Protein AF-A0A7Y1YIG2-F1 (afdb_monomer_lite)

pLDDT: mean 88.77, std 16.45, range [31.75, 98.62]

Structure (mmCIF, N/CA/C/O backbone):
data_AF-A0A7Y1YIG2-F1
#
_entry.id   AF-A0A7Y1YIG2-F1
#
loop_
_atom_site.group_PDB
_atom_site.id
_atom_site.type_symbol
_atom_site.label_atom_id
_atom_site.label_alt_id
_atom_site.label_comp_id
_atom_site.label_asym_id
_atom_site.label_entity_id
_atom_site.label_seq_id
_atom_site.pdbx_PDB_ins_code
_atom_site.Cartn_x
_atom_site.Cartn_y
_atom_site.Cartn_z
_atom_site.occupancy
_atom_site.B_iso_or_equiv
_atom_site.auth_seq_id
_atom_site.auth_comp_id
_atom_site.auth_asym_id
_atom_site.auth_atom_id
_atom_site.pdbx_PDB_model_num
ATOM 1 N N . MET A 1 1 ? 43.865 -13.527 0.353 1.00 34.66 1 MET A N 1
ATOM 2 C CA . MET A 1 1 ? 43.147 -13.669 1.635 1.00 34.66 1 MET A CA 1
ATOM 3 C C . MET A 1 1 ? 41.720 -14.076 1.290 1.00 34.66 1 MET A C 1
ATOM 5 O O . MET A 1 1 ? 40.980 -13.242 0.798 1.00 34.66 1 MET A O 1
ATOM 9 N N . ARG A 1 2 ? 41.392 -15.374 1.357 1.00 31.75 2 ARG A N 1
ATOM 10 C CA . ARG A 1 2 ? 40.032 -15.877 1.094 1.00 31.75 2 ARG A CA 1
ATOM 11 C C . ARG A 1 2 ? 39.273 -15.830 2.415 1.00 31.75 2 ARG A C 1
ATOM 13 O O . ARG A 1 2 ? 39.702 -16.484 3.363 1.00 31.75 2 ARG A O 1
ATOM 20 N N . ILE A 1 3 ? 38.212 -15.034 2.478 1.00 43.69 3 ILE A N 1
ATOM 21 C CA . ILE A 1 3 ? 37.258 -15.092 3.585 1.00 43.69 3 ILE A CA 1
ATOM 22 C C . ILE A 1 3 ? 36.552 -16.449 3.465 1.00 43.69 3 ILE A C 1
ATOM 24 O O . ILE A 1 3 ? 36.128 -16.827 2.376 1.00 43.69 3 ILE A O 1
ATOM 28 N N . ARG A 1 4 ? 36.543 -17.230 4.550 1.00 37.28 4 ARG A N 1
ATOM 29 C CA . ARG A 1 4 ? 35.711 -18.433 4.651 1.00 37.28 4 ARG A CA 1
ATOM 30 C C . ARG A 1 4 ? 34.267 -17.957 4.771 1.00 37.28 4 ARG A C 1
ATOM 32 O O . ARG A 1 4 ? 33.952 -17.277 5.740 1.00 37.28 4 ARG A O 1
ATOM 39 N N . GLU A 1 5 ? 33.441 -18.290 3.792 1.00 44.06 5 GLU A N 1
ATOM 40 C CA . GLU A 1 5 ? 31.990 -18.180 3.916 1.00 44.06 5 GLU A CA 1
ATOM 41 C C . GLU A 1 5 ? 31.518 -19.302 4.845 1.00 44.06 5 GLU A C 1
ATOM 43 O O . GLU A 1 5 ? 31.813 -20.477 4.613 1.00 44.06 5 GLU A O 1
ATOM 48 N N . ASP A 1 6 ? 30.883 -18.912 5.946 1.00 43.03 6 ASP A N 1
ATOM 49 C CA . ASP A 1 6 ? 30.247 -19.810 6.903 1.00 43.03 6 ASP A CA 1
ATOM 50 C C . ASP A 1 6 ? 28.816 -20.097 6.401 1.00 43.03 6 ASP A C 1
ATOM 52 O O . ASP A 1 6 ? 28.044 -19.143 6.253 1.00 43.03 6 ASP A O 1
ATOM 56 N N . PRO A 1 7 ? 28.452 -21.351 6.068 1.00 46.84 7 PRO A N 1
ATOM 57 C CA . PRO A 1 7 ? 27.184 -21.653 5.400 1.00 46.84 7 PRO A CA 1
ATOM 58 C C . PRO A 1 7 ? 25.933 -21.349 6.238 1.00 46.84 7 PRO A C 1
ATOM 60 O O . PRO A 1 7 ? 24.867 -21.163 5.667 1.00 46.84 7 PRO A O 1
ATOM 63 N N . GLU A 1 8 ? 26.035 -21.271 7.569 1.00 43.62 8 GLU A N 1
ATOM 64 C CA . GLU A 1 8 ? 24.864 -21.092 8.449 1.00 43.62 8 GLU A CA 1
ATOM 65 C C . GLU A 1 8 ? 24.426 -19.628 8.640 1.00 43.62 8 GLU A C 1
AT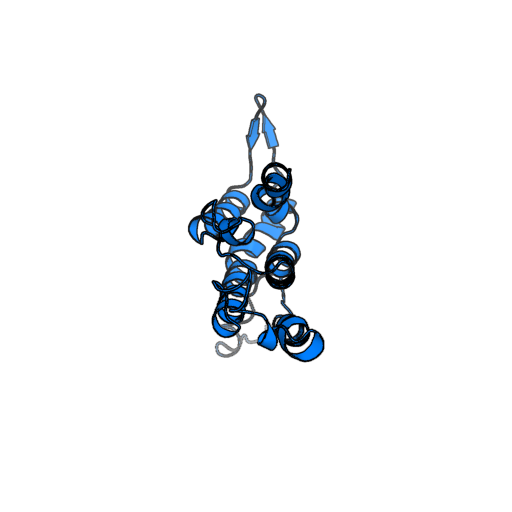OM 67 O O . GLU A 1 8 ? 23.359 -19.373 9.193 1.00 43.62 8 GLU A O 1
ATOM 72 N N . VAL A 1 9 ? 25.206 -18.641 8.180 1.00 49.88 9 VAL A N 1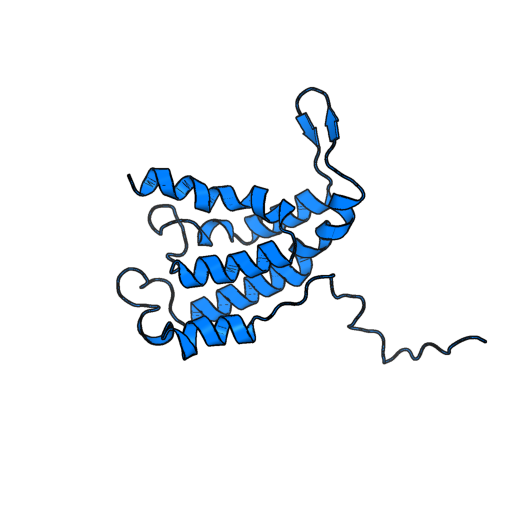
ATOM 73 C CA . VAL A 1 9 ? 24.921 -17.210 8.440 1.00 49.88 9 VAL A CA 1
ATOM 74 C C . VAL A 1 9 ? 24.215 -16.525 7.259 1.00 49.88 9 VAL A C 1
ATOM 76 O O . VAL A 1 9 ? 23.911 -15.336 7.313 1.00 49.88 9 VAL A O 1
ATOM 79 N N . ASN A 1 10 ? 23.923 -17.258 6.182 1.00 39.59 10 ASN A N 1
ATOM 80 C CA . ASN A 1 10 ? 23.596 -16.655 4.891 1.00 39.59 10 ASN A CA 1
ATOM 81 C C . ASN A 1 10 ? 22.269 -17.139 4.283 1.00 39.59 10 ASN A C 1
ATOM 83 O O . ASN A 1 10 ? 22.181 -17.249 3.072 1.00 39.59 10 ASN A O 1
ATOM 87 N N . GLU A 1 11 ? 21.229 -17.399 5.079 1.00 43.69 11 GLU A N 1
ATOM 88 C CA . GLU A 1 11 ? 19.893 -17.785 4.567 1.00 43.69 11 GLU A CA 1
ATOM 89 C C . GLU A 1 11 ? 18.773 -16.785 4.933 1.00 43.69 11 GLU A C 1
ATOM 91 O O . GLU A 1 11 ? 17.646 -17.178 5.207 1.00 43.69 11 GLU A O 1
ATOM 96 N N . GLY A 1 12 ? 19.038 -15.471 4.959 1.00 45.97 12 GLY A N 1
ATOM 97 C CA . GLY A 1 12 ? 17.939 -14.525 5.244 1.00 45.97 12 GLY A CA 1
ATOM 98 C C . GLY A 1 12 ? 18.164 -13.030 5.029 1.00 45.97 12 GLY A C 1
ATOM 99 O O . GLY A 1 12 ? 17.243 -12.253 5.250 1.00 45.97 12 GLY A O 1
ATOM 100 N N . TRP A 1 13 ? 19.357 -12.595 4.612 1.00 43.38 13 TRP A N 1
ATOM 101 C CA . TRP A 1 13 ? 19.677 -11.159 4.510 1.00 43.38 13 TRP A CA 1
ATOM 102 C C . TRP A 1 13 ? 19.832 -10.661 3.068 1.00 43.38 13 TRP A C 1
ATOM 104 O O . TRP A 1 13 ? 19.760 -9.457 2.842 1.00 43.38 13 TRP A O 1
ATOM 114 N N . TRP A 1 14 ? 20.033 -11.565 2.103 1.00 47.59 14 TRP A N 1
ATOM 115 C CA . TRP A 1 14 ? 20.120 -11.251 0.669 1.00 47.59 14 TRP A CA 1
ATOM 116 C C . TRP A 1 14 ? 18.777 -11.389 -0.064 1.00 47.59 14 TRP A C 1
ATOM 118 O O . TRP A 1 14 ? 18.644 -10.864 -1.162 1.00 47.59 14 TRP A O 1
ATOM 128 N N . ASP A 1 15 ? 17.783 -12.022 0.566 1.00 54.94 15 ASP A N 1
ATOM 129 C CA . ASP A 1 15 ? 16.391 -12.089 0.090 1.00 54.94 15 ASP A CA 1
ATOM 130 C C . ASP A 1 15 ? 15.5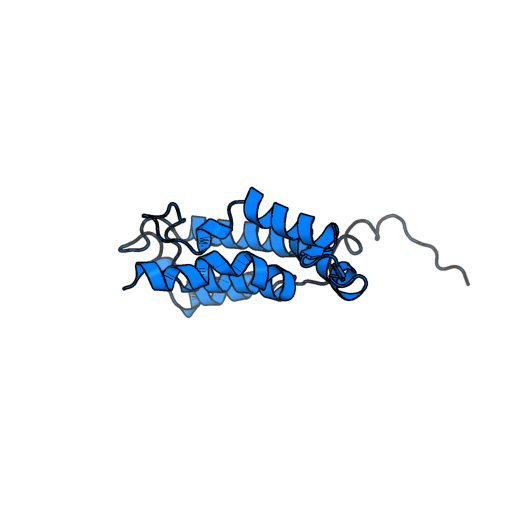64 -10.842 0.455 1.00 54.94 15 ASP A C 1
ATOM 132 O O . ASP A 1 15 ? 14.377 -10.751 0.137 1.00 54.94 15 ASP A O 1
ATOM 136 N N . MET A 1 16 ? 16.166 -9.863 1.136 1.00 67.50 16 MET A N 1
ATOM 137 C CA . MET A 1 16 ? 15.483 -8.614 1.456 1.00 67.50 16 MET A CA 1
ATOM 138 C C . MET A 1 16 ? 15.709 -7.589 0.349 1.00 67.50 16 MET A C 1
ATOM 140 O O . MET A 1 16 ? 16.847 -7.278 -0.007 1.00 67.50 16 MET A O 1
ATOM 144 N N . THR A 1 17 ? 14.614 -7.038 -0.172 1.00 88.56 17 THR A N 1
ATOM 145 C CA . THR A 1 17 ? 14.650 -5.898 -1.092 1.00 88.56 17 THR A CA 1
ATOM 146 C C . THR A 1 17 ? 15.220 -4.650 -0.401 1.00 88.56 17 THR A C 1
ATOM 148 O O . THR A 1 17 ? 15.557 -4.651 0.786 1.00 88.56 17 THR A O 1
ATOM 151 N N . HIS A 1 18 ? 15.339 -3.544 -1.142 1.00 94.81 18 HIS A N 1
ATOM 152 C CA . HIS A 1 18 ? 15.832 -2.277 -0.586 1.00 94.81 18 HIS A CA 1
ATOM 153 C C . HIS A 1 18 ? 14.939 -1.719 0.537 1.00 94.81 18 HIS A C 1
ATOM 155 O O . HIS A 1 18 ? 15.412 -0.951 1.380 1.00 94.81 18 HIS A O 1
ATOM 161 N N . TYR A 1 19 ? 13.660 -2.104 0.554 1.00 97.00 19 TYR A N 1
ATOM 162 C CA . TYR A 1 19 ? 12.651 -1.468 1.379 1.00 97.00 19 TYR A CA 1
ATOM 163 C C . TYR A 1 19 ? 12.585 -2.066 2.787 1.00 97.00 19 TYR A C 1
ATOM 165 O O . TYR A 1 19 ? 12.359 -3.260 2.975 1.00 97.00 19 TYR A O 1
ATOM 173 N N . LYS A 1 20 ? 12.750 -1.201 3.793 1.00 96.12 20 LYS A N 1
ATOM 174 C CA . LYS A 1 20 ? 12.574 -1.521 5.214 1.00 96.12 20 LYS A CA 1
ATOM 175 C C . LYS A 1 20 ? 11.415 -0.707 5.762 1.00 96.12 20 LYS A C 1
ATOM 177 O O . LYS A 1 20 ? 11.436 0.521 5.703 1.00 96.12 20 LYS A O 1
ATOM 182 N N . THR A 1 21 ? 10.426 -1.400 6.294 1.00 96.00 21 THR A N 1
ATOM 183 C CA . THR A 1 21 ? 9.179 -0.817 6.787 1.00 96.00 21 THR A CA 1
ATOM 184 C C . THR A 1 21 ? 9.316 -0.386 8.247 1.00 96.00 21 THR A C 1
ATOM 186 O O . THR A 1 21 ? 10.246 -0.781 8.956 1.00 96.00 21 THR A O 1
ATOM 189 N N . ASN A 1 22 ? 8.358 0.414 8.719 1.00 97.50 22 ASN A N 1
ATOM 190 C CA . ASN A 1 22 ? 8.185 0.710 10.140 1.00 97.50 22 ASN A CA 1
ATOM 191 C C . ASN A 1 22 ? 6.739 0.437 10.579 1.00 97.50 22 ASN A C 1
ATOM 193 O O . ASN A 1 22 ? 6.061 1.296 11.144 1.00 97.50 22 ASN A O 1
ATOM 197 N N . LEU A 1 23 ? 6.249 -0.778 10.302 1.00 97.62 23 LEU A N 1
ATOM 198 C CA . LEU A 1 23 ? 4.862 -1.158 10.581 1.00 97.62 23 LEU A CA 1
ATOM 199 C C . LEU A 1 23 ? 4.485 -0.976 12.059 1.00 97.62 23 LEU A C 1
ATOM 201 O O . LEU A 1 23 ? 3.367 -0.573 12.368 1.00 97.62 23 LEU A O 1
ATOM 205 N N . ARG A 1 24 ? 5.420 -1.207 12.987 1.00 98.19 24 ARG A N 1
ATOM 206 C CA . ARG A 1 24 ? 5.163 -1.008 14.420 1.00 98.19 24 ARG A CA 1
ATOM 207 C C . ARG A 1 24 ? 4.798 0.441 14.753 1.00 98.19 24 ARG A C 1
ATOM 209 O O . ARG A 1 24 ? 3.930 0.646 15.603 1.00 98.19 24 ARG A O 1
ATOM 216 N N . ASP A 1 25 ? 5.455 1.414 14.125 1.00 98.62 25 ASP A N 1
ATOM 217 C CA . ASP A 1 25 ? 5.185 2.840 14.339 1.00 98.62 25 ASP A CA 1
ATOM 218 C C . ASP A 1 25 ? 3.880 3.281 13.668 1.00 98.62 25 ASP A C 1
ATOM 220 O O . ASP A 1 25 ? 3.110 4.047 14.248 1.00 98.62 25 ASP A O 1
ATOM 224 N N . ILE A 1 26 ? 3.564 2.715 12.499 1.00 98.56 26 ILE A N 1
ATOM 225 C CA . ILE A 1 26 ? 2.248 2.877 11.868 1.00 98.56 26 ILE A CA 1
ATOM 226 C C . ILE A 1 26 ? 1.148 2.380 12.817 1.00 98.56 26 ILE A C 1
ATOM 228 O O . ILE A 1 26 ? 0.196 3.104 13.107 1.00 98.56 26 ILE A O 1
ATOM 232 N N . GLU A 1 27 ? 1.288 1.166 13.357 1.00 98.25 27 GLU A N 1
ATOM 233 C CA . GLU A 1 27 ? 0.325 0.604 14.306 1.00 98.25 27 GLU A CA 1
ATOM 234 C C . GLU A 1 27 ? 0.238 1.418 15.608 1.00 98.25 27 GLU A C 1
ATOM 236 O O . GLU A 1 27 ? -0.854 1.572 16.155 1.00 98.25 27 GLU A O 1
ATOM 241 N N . PHE A 1 28 ? 1.362 1.952 16.099 1.00 98.56 28 PHE A N 1
ATOM 242 C CA . PHE A 1 28 ? 1.379 2.845 17.260 1.00 98.56 28 PHE A CA 1
ATOM 243 C C . PHE A 1 28 ? 0.538 4.093 16.989 1.00 98.56 28 PHE A C 1
ATOM 245 O O . PHE A 1 28 ? -0.387 4.402 17.739 1.00 98.56 28 PHE A O 1
ATOM 252 N N . ASN A 1 29 ? 0.814 4.787 15.884 1.00 98.56 29 ASN A N 1
ATOM 253 C CA . ASN A 1 29 ? 0.101 6.010 15.548 1.00 98.56 29 ASN A CA 1
ATOM 254 C C . ASN A 1 29 ? -1.389 5.744 15.341 1.00 98.56 29 ASN A C 1
ATOM 256 O O . ASN A 1 29 ? -2.214 6.476 15.878 1.00 98.56 29 ASN A O 1
ATOM 260 N N . LEU A 1 30 ? -1.752 4.694 14.605 1.00 97.94 30 LEU A N 1
ATOM 261 C CA . LEU A 1 30 ? -3.156 4.401 14.331 1.00 97.94 30 LEU A CA 1
ATOM 262 C C . LEU A 1 30 ? -3.928 4.020 15.594 1.00 97.94 30 LEU A C 1
ATOM 264 O O . LEU A 1 30 ? -5.007 4.558 15.814 1.00 97.94 30 LEU A O 1
ATOM 268 N N . PHE A 1 31 ? -3.404 3.108 16.413 1.00 97.88 31 PHE A N 1
ATOM 269 C CA . PHE A 1 31 ? -4.200 2.474 17.468 1.00 97.88 31 PHE A CA 1
ATOM 270 C C . PHE A 1 31 ? -3.922 2.990 18.878 1.00 97.88 31 PHE A C 1
ATOM 272 O O . PHE A 1 31 ? -4.801 2.861 19.723 1.00 97.88 31 PHE A O 1
ATOM 279 N N . GLU A 1 32 ? -2.731 3.528 19.144 1.00 97.06 32 GLU A N 1
ATOM 280 C CA . GLU A 1 32 ? -2.325 3.975 20.485 1.00 97.06 32 GLU A CA 1
ATOM 281 C C . GLU A 1 32 ? -2.297 5.502 20.606 1.00 97.06 32 GLU A C 1
ATOM 283 O O . GLU A 1 32 ? -2.637 6.026 21.660 1.00 97.06 32 GLU A O 1
ATOM 288 N N . ALA A 1 33 ? -1.887 6.224 19.556 1.00 97.69 33 ALA A N 1
ATOM 289 C CA . ALA A 1 33 ? -1.797 7.687 19.599 1.00 97.69 33 ALA A CA 1
ATOM 290 C C . ALA A 1 33 ? -3.069 8.397 19.109 1.00 97.69 33 ALA A C 1
ATOM 292 O O . ALA A 1 33 ? -3.378 9.483 19.590 1.00 97.69 33 ALA A O 1
ATOM 293 N N . ASN A 1 34 ? -3.773 7.810 18.134 1.00 97.00 34 ASN A N 1
ATOM 294 C CA . ASN A 1 34 ? -4.963 8.398 17.507 1.00 97.00 34 ASN A CA 1
ATOM 295 C C . ASN A 1 34 ? -6.241 7.581 17.757 1.00 97.00 34 ASN A C 1
ATOM 297 O O . ASN A 1 34 ? -7.198 7.714 16.994 1.00 97.00 34 ASN A O 1
ATOM 301 N N . ASP A 1 35 ? -6.237 6.707 18.767 1.00 95.81 35 ASP A N 1
ATOM 302 C CA . ASP A 1 35 ? -7.410 5.970 19.258 1.00 95.81 35 ASP A CA 1
ATOM 303 C C . ASP A 1 35 ? -8.187 5.184 18.182 1.00 95.81 35 ASP A C 1
ATOM 305 O O . ASP A 1 35 ? -9.384 4.933 18.311 1.00 95.81 35 ASP A O 1
ATOM 309 N N . GLY A 1 36 ? -7.516 4.735 17.111 1.00 93.44 36 GLY A N 1
ATOM 310 C CA . GLY A 1 36 ? -8.109 3.945 16.020 1.00 93.44 36 GLY A CA 1
ATOM 311 C C . GLY A 1 36 ? -8.894 2.732 16.502 1.00 93.44 36 GLY A C 1
ATOM 312 O O . GLY A 1 36 ? -9.908 2.363 15.915 1.00 93.44 36 GLY A O 1
ATOM 313 N N . ALA A 1 37 ? -8.456 2.142 17.616 1.00 92.44 37 ALA A N 1
ATOM 314 C CA . ALA A 1 37 ? -9.116 1.002 18.233 1.00 92.44 37 ALA A CA 1
ATOM 315 C C . ALA A 1 37 ? -10.537 1.309 18.745 1.00 92.44 37 ALA A C 1
ATOM 317 O O . ALA A 1 37 ? -11.321 0.376 18.902 1.00 92.44 37 ALA A O 1
ATOM 318 N N . GLU A 1 38 ? -10.873 2.577 18.999 1.00 93.81 38 GLU A N 1
ATOM 319 C CA . GLU A 1 38 ? -12.176 2.978 19.536 1.00 93.81 38 GLU A CA 1
ATOM 320 C C . GLU A 1 38 ? -13.250 3.155 18.457 1.00 93.81 38 GLU A C 1
ATOM 322 O O . GL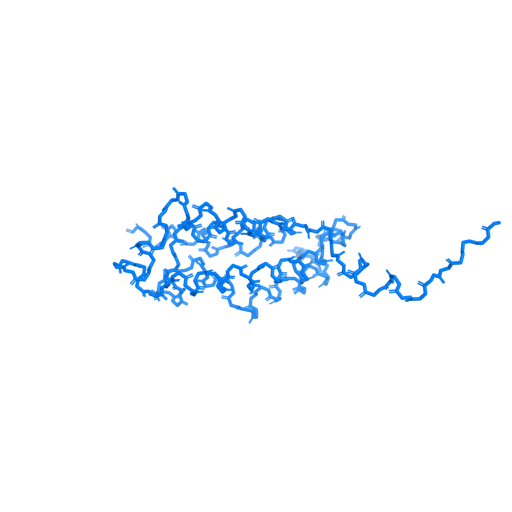U A 1 38 ? -14.432 2.982 18.749 1.00 93.81 38 GLU A O 1
ATOM 327 N N . TYR A 1 39 ? -12.864 3.491 17.219 1.00 91.38 39 TYR A N 1
ATOM 328 C CA . TYR A 1 39 ? -13.821 3.815 16.152 1.00 91.38 39 TYR A CA 1
ATOM 329 C C . TYR A 1 39 ? -13.766 2.888 14.931 1.00 91.38 39 TYR A C 1
ATOM 331 O O . TYR A 1 39 ? -14.731 2.850 14.163 1.00 91.38 39 TYR A O 1
ATOM 339 N N . TYR A 1 40 ? -12.698 2.110 14.747 1.00 95.44 40 TYR A N 1
ATOM 340 C CA . TYR A 1 40 ? -12.659 1.064 13.718 1.00 95.44 40 TYR A CA 1
ATOM 341 C C . TYR A 1 40 ? -13.688 -0.027 14.061 1.00 95.44 40 TYR A C 1
ATOM 343 O O . TYR A 1 40 ? -13.774 -0.462 15.209 1.00 95.44 40 TYR A O 1
ATOM 351 N N . GLY A 1 41 ? -14.480 -0.471 13.082 1.00 94.50 41 GLY A N 1
ATOM 352 C CA . GLY A 1 41 ? -15.588 -1.410 13.292 1.00 94.50 41 GLY A CA 1
ATOM 353 C C . GLY A 1 41 ? -16.886 -0.745 13.767 1.00 94.50 41 GLY A C 1
ATOM 354 O O . GLY A 1 41 ? -17.813 -1.435 14.190 1.00 94.50 41 GLY A O 1
ATOM 355 N N . SER A 1 42 ? -16.981 0.587 13.702 1.00 93.19 42 SER A N 1
ATOM 356 C CA . SER A 1 42 ? -18.173 1.344 14.095 1.00 93.19 42 SER A CA 1
ATOM 357 C C . SER A 1 42 ? -18.542 2.418 13.068 1.00 93.19 42 SER A C 1
ATOM 359 O O . SER A 1 42 ? -17.705 2.853 12.277 1.00 93.19 42 SER A O 1
ATOM 361 N N . GLY A 1 43 ? -19.803 2.865 13.090 1.00 90.69 43 GLY A N 1
ATOM 362 C CA . GLY A 1 43 ? -20.279 3.948 12.226 1.00 90.69 43 GLY A CA 1
ATOM 363 C C . GLY A 1 43 ? -20.059 3.651 10.741 1.00 90.69 43 GLY A C 1
ATOM 364 O O . GLY A 1 43 ? -20.406 2.575 10.265 1.00 90.69 43 GLY A O 1
ATOM 365 N N . GLU A 1 44 ? -19.459 4.603 10.027 1.00 86.56 44 GLU A N 1
ATOM 366 C CA . GLU A 1 44 ? -19.120 4.483 8.599 1.00 86.56 44 GLU A CA 1
ATOM 367 C C . GLU A 1 44 ? -17.979 3.485 8.319 1.00 86.56 44 GLU A C 1
ATOM 369 O O . GLU A 1 44 ? -17.732 3.143 7.166 1.00 86.56 44 GLU A O 1
ATOM 374 N N . PHE A 1 45 ? -17.290 2.995 9.356 1.00 91.12 45 PHE A N 1
ATOM 375 C CA . PHE A 1 45 ? -16.163 2.061 9.257 1.00 91.12 45 PHE A CA 1
ATOM 376 C C . PHE A 1 45 ? -16.493 0.683 9.843 1.00 91.12 45 PHE A C 1
ATOM 378 O O . PHE A 1 45 ? -15.603 -0.022 10.325 1.00 91.12 45 PHE A O 1
ATOM 385 N N . SER A 1 46 ? -17.772 0.294 9.827 1.00 93.69 46 SER A N 1
ATOM 386 C CA . SER A 1 46 ? -18.255 -0.981 10.376 1.00 93.69 46 SER A CA 1
ATOM 387 C C . SER A 1 46 ? -17.598 -2.216 9.757 1.00 93.69 46 SER A C 1
ATOM 389 O O . SER A 1 46 ? -17.510 -3.245 10.418 1.00 93.69 46 SER A O 1
ATOM 391 N N . GLU A 1 47 ? -17.120 -2.109 8.517 1.00 93.25 47 GLU A N 1
ATOM 392 C CA . GLU A 1 47 ? -16.511 -3.217 7.770 1.00 93.25 47 GLU A CA 1
ATOM 393 C C . GLU A 1 47 ? -15.071 -3.537 8.203 1.00 93.25 47 GLU A C 1
ATOM 395 O O . GLU A 1 47 ? -14.573 -4.629 7.933 1.00 93.25 47 GLU A O 1
ATOM 400 N N . VAL A 1 48 ? -14.381 -2.602 8.869 1.00 95.88 48 VAL A N 1
ATOM 401 C CA . VAL A 1 48 ? -12.958 -2.749 9.209 1.00 95.88 48 VAL A CA 1
ATOM 402 C C . VAL A 1 48 ? -12.741 -2.521 10.695 1.00 95.88 48 VAL A C 1
ATOM 404 O O . VAL A 1 48 ? -12.565 -1.392 11.149 1.00 95.88 48 VAL A O 1
ATOM 407 N N . ASP A 1 49 ? -12.710 -3.618 11.448 1.00 96.75 49 ASP A N 1
ATOM 408 C CA . ASP A 1 49 ? -12.331 -3.621 12.860 1.00 96.75 49 ASP A CA 1
ATOM 409 C C . ASP A 1 49 ? -10.795 -3.516 13.056 1.00 96.75 49 ASP A C 1
ATOM 411 O O . ASP A 1 49 ? -10.018 -3.635 12.097 1.00 96.75 49 ASP A O 1
ATOM 415 N N . PRO A 1 50 ? -10.301 -3.296 14.292 1.00 97.25 50 PRO A N 1
ATOM 416 C CA . PRO A 1 50 ? -8.865 -3.155 14.543 1.00 97.25 50 PRO A CA 1
ATOM 417 C C . PRO A 1 50 ? -8.028 -4.386 14.163 1.00 97.25 50 PRO A C 1
ATOM 419 O O . PRO A 1 50 ? -6.866 -4.246 13.779 1.00 97.25 50 PRO A O 1
ATOM 422 N N . ALA A 1 51 ? -8.585 -5.596 14.271 1.00 97.56 51 ALA A N 1
ATOM 423 C CA . ALA A 1 51 ? -7.870 -6.823 13.924 1.00 97.56 51 ALA A CA 1
ATOM 424 C C . ALA A 1 51 ? -7.697 -6.942 12.402 1.00 97.56 51 ALA A C 1
ATOM 426 O O . ALA A 1 51 ? -6.600 -7.227 11.916 1.00 97.56 51 ALA A O 1
ATOM 427 N N . THR A 1 52 ? -8.759 -6.638 11.661 1.00 97.31 52 THR A N 1
ATOM 428 C CA . THR A 1 52 ? -8.799 -6.587 10.199 1.00 97.31 52 THR A CA 1
ATOM 429 C C . THR A 1 52 ? -7.856 -5.513 9.672 1.00 97.31 52 THR A C 1
ATOM 431 O O . THR A 1 52 ? -7.069 -5.780 8.768 1.00 97.31 52 THR A O 1
ATOM 434 N N . ALA A 1 53 ? -7.840 -4.328 10.287 1.00 97.75 53 ALA A N 1
ATOM 435 C CA . ALA A 1 53 ? -6.913 -3.259 9.925 1.00 97.75 53 ALA A CA 1
ATOM 436 C C . ALA A 1 53 ? -5.438 -3.671 10.077 1.00 97.75 53 ALA A C 1
ATOM 438 O O . ALA A 1 53 ? -4.635 -3.440 9.175 1.00 97.75 53 ALA A O 1
ATOM 439 N N . ARG A 1 54 ? -5.073 -4.335 11.182 1.00 98.19 54 ARG A N 1
ATOM 440 C CA . ARG A 1 54 ? -3.709 -4.864 11.378 1.00 98.19 54 ARG A CA 1
ATOM 441 C C . ARG A 1 54 ? -3.361 -5.947 10.364 1.00 98.19 54 ARG A C 1
ATOM 443 O O . ARG A 1 54 ? -2.235 -5.989 9.880 1.00 98.19 54 ARG A O 1
ATOM 450 N N . HIS A 1 55 ? -4.318 -6.810 10.034 1.00 97.88 55 HIS A N 1
ATOM 451 C CA . HIS A 1 55 ? -4.130 -7.829 9.008 1.00 97.88 55 HIS A CA 1
ATOM 452 C C . HIS A 1 55 ? -3.877 -7.202 7.631 1.00 97.88 55 HIS A C 1
ATOM 454 O O . HIS A 1 55 ? -2.921 -7.576 6.961 1.00 97.88 55 HIS A O 1
ATOM 460 N N . ILE A 1 56 ? -4.675 -6.200 7.246 1.00 97.75 56 ILE A N 1
ATOM 461 C CA . ILE A 1 56 ? -4.474 -5.420 6.017 1.00 97.75 56 ILE A CA 1
ATOM 462 C C . ILE A 1 56 ? -3.057 -4.843 5.978 1.00 97.75 56 ILE A C 1
ATOM 464 O O . ILE A 1 56 ? -2.355 -5.034 4.991 1.00 97.75 56 ILE A O 1
ATOM 468 N N . LEU A 1 57 ? -2.613 -4.176 7.048 1.00 98.38 57 LEU A N 1
ATOM 469 C CA . LEU A 1 57 ? -1.285 -3.560 7.077 1.00 98.38 57 LEU A CA 1
ATOM 470 C C . LEU A 1 57 ? -0.153 -4.584 6.929 1.00 98.38 57 LEU A C 1
ATOM 472 O O . LEU A 1 57 ? 0.805 -4.309 6.217 1.00 98.38 57 LEU A O 1
ATOM 476 N N . ARG A 1 58 ? -0.264 -5.761 7.557 1.00 98.31 58 ARG A N 1
ATOM 477 C CA . ARG A 1 58 ? 0.738 -6.837 7.437 1.00 98.31 58 ARG A CA 1
ATOM 478 C C . ARG A 1 58 ? 0.810 -7.418 6.033 1.00 98.31 58 ARG A C 1
ATOM 480 O O . ARG A 1 58 ? 1.897 -7.657 5.523 1.00 98.31 58 ARG A O 1
ATOM 487 N N . GLU A 1 59 ? -0.334 -7.636 5.398 1.00 98.19 59 GLU A N 1
ATOM 488 C CA . GLU A 1 59 ? -0.354 -8.185 4.043 1.00 98.19 59 GLU A CA 1
ATOM 489 C C . GLU A 1 59 ? 0.119 -7.166 3.002 1.00 98.19 59 GLU A C 1
ATOM 491 O O . GLU A 1 59 ? 0.855 -7.525 2.082 1.00 98.19 59 GLU A O 1
ATOM 496 N N . VAL A 1 60 ? -0.221 -5.884 3.176 1.00 98.12 60 VAL A N 1
ATOM 497 C CA . VAL A 1 60 ? 0.328 -4.809 2.338 1.00 98.12 60 VAL A CA 1
ATOM 498 C C . VAL A 1 60 ? 1.825 -4.632 2.594 1.00 98.12 60 VAL A C 1
ATOM 500 O O . VAL A 1 60 ? 2.573 -4.453 1.642 1.00 98.12 60 VAL A O 1
ATOM 503 N N . GLU A 1 61 ? 2.296 -4.744 3.839 1.00 98.19 61 GLU A N 1
ATOM 504 C CA . GLU A 1 61 ? 3.729 -4.746 4.155 1.00 98.19 61 GLU A CA 1
ATOM 505 C C . GLU A 1 61 ? 4.454 -5.884 3.429 1.00 98.19 61 GLU A C 1
ATOM 507 O O . GLU A 1 61 ? 5.466 -5.643 2.770 1.00 98.19 61 GLU A O 1
ATOM 512 N N . ARG A 1 62 ? 3.917 -7.108 3.502 1.00 97.44 62 ARG A N 1
ATOM 513 C CA . ARG A 1 62 ? 4.457 -8.276 2.801 1.00 97.44 62 ARG A CA 1
ATOM 514 C C . ARG A 1 62 ? 4.539 -8.008 1.296 1.00 97.44 62 ARG A C 1
ATOM 516 O O . ARG A 1 62 ? 5.612 -8.165 0.718 1.00 97.44 62 ARG A O 1
ATOM 523 N N . LEU A 1 63 ? 3.442 -7.540 0.691 1.00 97.88 63 LEU A N 1
ATOM 524 C CA . LEU A 1 63 ? 3.405 -7.151 -0.721 1.00 97.88 63 LEU A CA 1
ATOM 525 C C . LEU A 1 63 ? 4.489 -6.116 -1.052 1.00 97.88 63 LEU A C 1
ATOM 527 O O . LEU A 1 63 ? 5.207 -6.240 -2.044 1.00 97.88 63 LEU A O 1
ATOM 531 N N . SER A 1 64 ? 4.596 -5.079 -0.225 1.00 98.06 64 SER A N 1
ATOM 532 C CA . SER A 1 64 ? 5.539 -3.983 -0.403 1.00 98.06 64 SER A CA 1
ATOM 533 C C . SER A 1 64 ? 6.986 -4.458 -0.364 1.00 98.06 64 SER A C 1
ATOM 535 O O . SER A 1 64 ? 7.773 -4.098 -1.238 1.00 98.06 64 SER A O 1
ATOM 537 N N . VAL A 1 65 ? 7.342 -5.266 0.635 1.00 97.00 65 VAL A N 1
ATOM 538 C CA . VAL A 1 65 ? 8.717 -5.734 0.848 1.00 97.00 65 VAL A CA 1
ATOM 539 C C . VAL A 1 65 ? 9.131 -6.767 -0.193 1.00 97.00 65 VAL A C 1
ATOM 541 O O . VAL A 1 65 ? 10.298 -6.775 -0.571 1.00 97.00 65 VAL A O 1
ATOM 544 N N . HIS A 1 66 ? 8.223 -7.614 -0.676 1.00 95.06 66 HIS A N 1
ATOM 545 C CA . HIS A 1 66 ? 8.589 -8.712 -1.569 1.00 95.06 66 HIS A CA 1
ATOM 546 C C . HIS A 1 66 ? 8.322 -8.387 -3.040 1.00 95.06 66 HIS A C 1
ATOM 548 O O . HIS A 1 66 ? 9.265 -8.270 -3.818 1.00 95.06 66 HIS A O 1
ATOM 554 N N . GLU A 1 67 ? 7.066 -8.226 -3.448 1.00 96.81 67 GLU A N 1
ATOM 555 C CA . GLU A 1 67 ? 6.708 -8.116 -4.864 1.00 96.81 67 GLU A CA 1
ATOM 556 C C . GLU A 1 67 ? 6.782 -6.677 -5.392 1.00 96.81 67 GLU A C 1
ATOM 558 O O . GLU A 1 67 ? 7.173 -6.459 -6.540 1.00 96.81 67 GLU A O 1
ATOM 563 N N . PHE A 1 68 ? 6.432 -5.675 -4.582 1.00 97.00 68 PHE A N 1
ATOM 564 C CA . PHE A 1 68 ? 6.370 -4.282 -5.039 1.00 97.00 68 PHE A CA 1
ATOM 565 C C . PHE A 1 68 ? 7.757 -3.627 -5.113 1.00 97.00 68 PHE A C 1
ATOM 567 O O . PHE A 1 68 ? 8.078 -2.945 -6.087 1.00 97.00 68 PHE A O 1
ATOM 574 N N . ALA A 1 69 ? 8.611 -3.868 -4.114 1.00 97.94 69 ALA A N 1
ATOM 575 C CA . ALA A 1 69 ? 9.985 -3.369 -4.099 1.00 97.94 69 ALA A CA 1
ATOM 576 C C . ALA A 1 69 ? 10.906 -4.086 -5.105 1.00 97.94 69 ALA A C 1
ATOM 578 O O . ALA A 1 69 ? 11.947 -3.534 -5.466 1.00 97.94 69 ALA A O 1
ATOM 579 N N . ALA A 1 70 ? 10.535 -5.279 -5.589 1.00 96.56 70 ALA A N 1
ATOM 580 C CA . ALA A 1 70 ? 11.355 -6.064 -6.516 1.00 96.56 70 ALA A CA 1
ATOM 581 C C . ALA A 1 70 ? 11.650 -5.338 -7.838 1.00 96.56 70 ALA A C 1
ATOM 583 O O . ALA A 1 70 ? 12.738 -5.491 -8.390 1.00 96.56 70 ALA A O 1
ATOM 584 N N . SER A 1 71 ? 10.718 -4.522 -8.342 1.00 97.62 71 SER A N 1
ATOM 585 C CA . SER A 1 71 ? 10.921 -3.780 -9.591 1.00 97.62 71 SER A CA 1
ATOM 586 C C . SER A 1 71 ? 11.610 -2.426 -9.407 1.00 97.62 71 SER A C 1
ATOM 588 O O . SER A 1 71 ? 11.789 -1.714 -10.393 1.00 97.62 71 SER A O 1
ATOM 590 N N . PHE A 1 72 ? 11.966 -2.030 -8.178 1.00 97.81 72 PHE A N 1
ATOM 591 C CA . PHE A 1 72 ? 12.454 -0.677 -7.892 1.00 97.81 72 PHE A CA 1
ATOM 592 C C . PHE A 1 72 ? 13.754 -0.351 -8.633 1.00 97.81 72 PHE A C 1
ATOM 594 O O . PHE A 1 72 ? 13.819 0.644 -9.351 1.00 97.81 72 PHE A O 1
ATOM 601 N N . GLU A 1 73 ? 14.777 -1.198 -8.493 1.00 97.25 73 GLU A N 1
ATOM 602 C CA . GLU A 1 73 ? 16.051 -0.990 -9.186 1.00 97.25 73 GLU A CA 1
ATOM 603 C C . GLU A 1 73 ? 15.912 -1.244 -10.690 1.00 97.25 73 GLU A C 1
ATOM 605 O O . GLU A 1 73 ? 16.366 -0.435 -11.496 1.00 97.25 73 GLU A O 1
ATOM 610 N N . ASP A 1 74 ? 15.256 -2.339 -11.08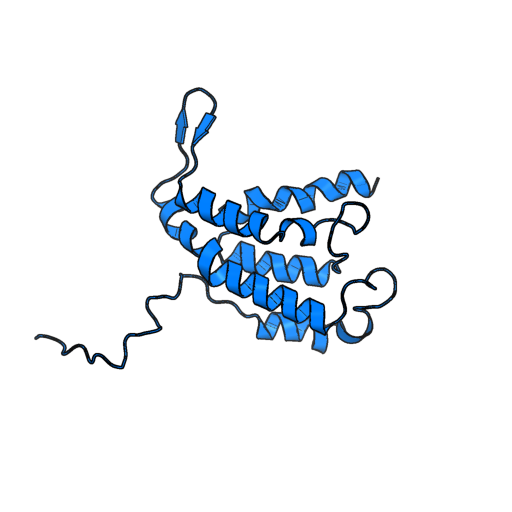1 1.00 97.00 74 ASP A N 1
ATOM 611 C CA . ASP A 1 74 ? 15.152 -2.714 -12.491 1.00 97.00 74 ASP A CA 1
ATOM 612 C C . ASP A 1 74 ? 14.432 -1.647 -13.327 1.00 97.00 74 ASP A C 1
ATOM 614 O O . ASP A 1 74 ? 14.930 -1.275 -14.385 1.00 97.00 74 ASP A O 1
ATOM 618 N N . ALA A 1 75 ? 13.324 -1.083 -12.836 1.00 96.31 75 ALA A N 1
ATOM 619 C CA . ALA A 1 75 ? 12.586 -0.049 -13.560 1.00 96.31 75 ALA A CA 1
ATOM 620 C C . ALA A 1 75 ? 13.337 1.295 -13.661 1.00 96.31 75 ALA A C 1
ATOM 622 O O . ALA A 1 75 ? 13.032 2.090 -14.550 1.00 96.31 75 ALA A O 1
ATOM 623 N N . ASP A 1 76 ? 14.311 1.559 -12.780 1.00 97.44 76 ASP A N 1
ATOM 624 C CA . ASP A 1 76 ? 15.224 2.707 -12.895 1.00 97.44 76 ASP A CA 1
ATOM 625 C C . ASP A 1 76 ? 16.320 2.450 -13.942 1.00 97.44 76 ASP A C 1
ATOM 627 O O . ASP A 1 76 ? 16.600 3.302 -14.787 1.00 97.44 76 ASP A O 1
ATOM 631 N N . ARG A 1 77 ? 16.927 1.254 -13.924 1.00 97.62 77 ARG A N 1
ATOM 632 C CA . ARG A 1 77 ? 18.012 0.880 -14.852 1.00 97.62 77 ARG A CA 1
ATOM 633 C C . ARG A 1 77 ? 17.520 0.597 -16.268 1.00 97.62 77 ARG A C 1
ATOM 635 O O . ARG A 1 77 ? 18.249 0.853 -17.225 1.00 97.62 77 ARG A O 1
ATOM 642 N N . ASN A 1 78 ? 16.300 0.090 -16.384 1.00 96.44 78 ASN A N 1
ATOM 643 C CA . ASN A 1 78 ? 15.612 -0.238 -17.623 1.00 96.44 78 ASN A CA 1
ATOM 644 C C . ASN A 1 78 ? 14.329 0.604 -17.693 1.00 96.44 78 ASN A C 1
ATOM 646 O O . ASN A 1 78 ? 13.252 0.100 -17.394 1.00 96.44 78 ASN A O 1
ATOM 650 N N . PRO A 1 79 ? 14.409 1.903 -18.025 1.00 96.06 79 PRO A N 1
ATOM 651 C CA . PRO A 1 79 ? 13.243 2.779 -17.993 1.00 96.06 79 PRO A CA 1
ATOM 652 C C . PRO A 1 79 ? 12.228 2.435 -19.097 1.00 96.06 79 PRO A C 1
ATOM 654 O O . PRO A 1 79 ? 12.598 1.847 -20.118 1.00 96.06 79 PRO A O 1
ATOM 657 N N . PRO A 1 80 ? 10.953 2.848 -18.948 1.00 95.94 80 PRO A N 1
ATOM 658 C CA . PRO A 1 80 ? 9.960 2.726 -20.008 1.00 95.94 80 PRO A CA 1
ATOM 659 C C . PRO A 1 80 ? 10.419 3.353 -21.328 1.00 95.94 80 PRO A C 1
ATOM 661 O O . PRO A 1 80 ? 11.008 4.438 -21.341 1.00 95.94 80 PRO A O 1
ATOM 664 N N . VAL A 1 81 ? 10.087 2.702 -22.442 1.00 97.31 81 VAL A N 1
ATOM 665 C CA . VAL A 1 81 ? 10.438 3.167 -23.792 1.00 97.31 81 VAL A CA 1
ATOM 666 C C . VAL A 1 81 ? 9.169 3.566 -24.538 1.00 97.31 81 VAL A C 1
ATOM 668 O O . VAL A 1 81 ? 8.166 2.858 -24.487 1.00 97.31 81 VAL A O 1
ATOM 671 N N . PHE A 1 82 ? 9.201 4.713 -25.216 1.00 97.69 82 PHE A N 1
ATOM 672 C CA . PHE A 1 82 ? 8.097 5.181 -26.051 1.00 97.69 82 PHE A CA 1
ATOM 673 C C . PHE A 1 82 ? 8.353 4.838 -27.519 1.00 97.69 82 PHE A C 1
ATOM 675 O O . PHE A 1 82 ? 9.271 5.386 -28.132 1.00 97.69 82 PHE A O 1
ATOM 682 N N . GLU A 1 83 ? 7.525 3.967 -28.089 1.00 96.62 83 GLU A N 1
ATOM 683 C CA . GLU A 1 83 ? 7.621 3.521 -29.481 1.00 96.62 83 GLU A CA 1
ATOM 684 C C . GLU A 1 83 ? 6.216 3.355 -30.070 1.00 96.62 83 GLU A C 1
ATOM 686 O O . GLU A 1 83 ? 5.300 2.904 -29.394 1.00 96.62 83 GLU A O 1
ATOM 691 N N . ASN A 1 84 ? 6.020 3.722 -31.341 1.00 96.25 84 ASN A N 1
ATOM 692 C CA . ASN A 1 84 ? 4.740 3.550 -32.051 1.00 96.25 84 ASN A CA 1
ATOM 693 C C . ASN A 1 84 ? 3.502 4.129 -31.329 1.00 96.25 84 ASN A C 1
ATOM 695 O O . ASN A 1 84 ? 2.415 3.573 -31.433 1.00 96.25 84 ASN A O 1
ATOM 699 N N . HIS A 1 85 ? 3.651 5.268 -30.642 1.00 97.19 85 HIS A N 1
ATOM 700 C CA . HIS A 1 85 ? 2.602 5.898 -29.821 1.00 97.19 85 HIS A CA 1
ATOM 701 C C . HIS A 1 85 ? 2.200 5.124 -28.554 1.00 97.19 85 HIS A C 1
ATOM 703 O O . HIS A 1 85 ? 1.223 5.492 -27.904 1.00 97.19 85 HIS A O 1
ATOM 709 N N . GLU A 1 86 ? 2.982 4.123 -28.156 1.00 97.06 86 GLU A N 1
ATOM 710 C CA . GLU A 1 86 ? 2.775 3.329 -26.948 1.00 97.06 86 GLU A CA 1
ATOM 711 C C . GLU A 1 86 ? 3.982 3.442 -26.008 1.00 97.06 86 GLU A C 1
ATOM 713 O O . GLU A 1 86 ? 5.115 3.666 -26.435 1.00 97.06 86 GLU A O 1
ATOM 718 N N . VAL A 1 87 ? 3.736 3.308 -24.702 1.00 97.06 87 VAL A N 1
ATOM 719 C CA . VAL A 1 87 ? 4.789 3.217 -23.681 1.00 97.06 87 VAL A CA 1
ATOM 720 C C . VAL A 1 87 ? 4.929 1.757 -23.272 1.00 97.06 87 VAL A C 1
ATOM 722 O O . VAL A 1 87 ? 3.981 1.157 -22.767 1.00 97.06 87 VAL A O 1
ATOM 725 N N . VAL A 1 88 ? 6.118 1.191 -23.456 1.00 97.00 88 VAL A N 1
ATOM 726 C CA . VAL A 1 88 ? 6.436 -0.182 -23.060 1.00 97.00 88 VAL A CA 1
ATOM 727 C C . VAL A 1 88 ? 7.087 -0.163 -21.683 1.00 97.00 88 VAL A C 1
ATOM 729 O O . VAL A 1 88 ? 8.172 0.391 -21.507 1.00 97.00 88 VAL A O 1
ATOM 732 N N . LEU A 1 89 ? 6.417 -0.770 -20.703 1.00 97.25 89 LEU A N 1
ATOM 733 C CA . LEU A 1 89 ? 6.957 -0.945 -19.355 1.00 97.25 89 LEU A CA 1
ATOM 734 C C . LEU A 1 89 ? 7.881 -2.174 -19.275 1.00 97.25 89 LEU A C 1
ATOM 736 O O . LEU A 1 89 ? 7.619 -3.165 -19.970 1.00 97.25 89 LEU A O 1
ATOM 740 N N . PRO A 1 90 ? 8.887 -2.159 -18.384 1.00 97.19 90 PRO A N 1
ATOM 741 C CA . PRO A 1 90 ? 9.660 -3.348 -18.027 1.00 97.19 90 PRO A CA 1
ATOM 742 C C . PRO A 1 90 ? 8.766 -4.449 -17.460 1.00 97.19 90 PRO A C 1
ATOM 744 O O . PRO A 1 90 ? 7.778 -4.171 -16.775 1.00 97.19 90 PRO A O 1
ATOM 747 N N . ASP A 1 91 ? 9.126 -5.706 -17.709 1.00 97.94 91 ASP A N 1
ATOM 748 C CA . ASP A 1 91 ? 8.341 -6.847 -17.226 1.00 97.94 91 ASP A CA 1
ATOM 749 C C . ASP A 1 91 ? 8.350 -6.954 -15.695 1.00 97.94 91 ASP A C 1
ATOM 751 O O . ASP A 1 91 ? 7.341 -7.345 -15.109 1.00 97.94 91 ASP A O 1
ATOM 755 N N . SER A 1 92 ? 9.430 -6.515 -15.040 1.00 97.12 92 SER A N 1
ATOM 756 C CA . SER A 1 92 ? 9.503 -6.405 -13.578 1.00 97.12 92 SER A CA 1
ATOM 757 C C . SER A 1 92 ? 8.420 -5.476 -13.023 1.00 97.12 92 SER A C 1
ATOM 759 O O . SER A 1 92 ? 7.690 -5.851 -12.109 1.00 97.12 92 SER A O 1
ATOM 761 N N . LEU A 1 93 ? 8.255 -4.289 -13.617 1.00 97.75 93 LEU A N 1
ATOM 762 C CA . LEU A 1 93 ? 7.246 -3.321 -13.202 1.00 97.75 93 LEU A CA 1
ATOM 763 C C . LEU A 1 93 ? 5.839 -3.871 -13.441 1.00 97.75 93 LEU A C 1
ATOM 765 O O . LEU A 1 93 ? 4.992 -3.763 -12.560 1.00 97.75 93 LEU A O 1
ATOM 769 N N . LYS A 1 94 ? 5.588 -4.522 -14.586 1.00 98.00 94 LYS A N 1
ATOM 770 C CA . LYS A 1 94 ? 4.298 -5.190 -14.838 1.00 98.00 94 LYS A CA 1
ATOM 771 C C . LYS A 1 94 ? 3.994 -6.251 -13.779 1.00 98.00 94 LYS A C 1
ATOM 773 O O . LYS A 1 94 ? 2.849 -6.337 -13.349 1.00 98.00 94 LYS A O 1
ATOM 778 N N . ALA A 1 95 ? 4.991 -7.024 -13.346 1.00 98.06 95 ALA A N 1
ATOM 779 C CA . ALA A 1 95 ? 4.820 -8.040 -12.310 1.00 98.06 95 ALA A CA 1
ATOM 780 C C . ALA A 1 95 ? 4.456 -7.425 -10.947 1.00 98.06 95 ALA A C 1
ATOM 782 O O . ALA A 1 95 ? 3.519 -7.896 -10.306 1.00 98.06 95 ALA A O 1
ATOM 783 N N . SER A 1 96 ? 5.117 -6.336 -10.535 1.00 97.94 96 SER A N 1
ATOM 784 C CA . SER A 1 96 ? 4.765 -5.612 -9.304 1.00 97.94 96 SER A CA 1
ATOM 785 C C . SER A 1 96 ? 3.353 -5.014 -9.359 1.00 97.94 96 SER A C 1
ATOM 787 O O . SER A 1 96 ? 2.616 -5.082 -8.375 1.00 97.94 96 SER A O 1
ATOM 789 N N . LEU A 1 97 ? 2.941 -4.475 -10.515 1.00 97.81 97 LEU A N 1
ATOM 790 C CA . LEU A 1 97 ? 1.573 -3.985 -10.720 1.00 97.81 97 LEU A CA 1
ATOM 791 C C . LEU A 1 97 ? 0.550 -5.129 -10.677 1.00 97.81 97 LEU A C 1
ATOM 793 O O . LEU A 1 97 ? -0.484 -4.996 -10.028 1.00 97.81 97 LEU A O 1
ATOM 797 N N . ALA A 1 98 ? 0.841 -6.259 -11.325 1.00 98.00 98 ALA A N 1
ATOM 798 C CA . ALA A 1 98 ? -0.026 -7.434 -11.307 1.00 98.00 98 ALA A CA 1
ATOM 799 C C . ALA A 1 98 ? -0.215 -7.969 -9.882 1.00 98.00 98 ALA A C 1
ATOM 801 O O . ALA A 1 98 ? -1.350 -8.157 -9.464 1.00 98.00 98 ALA A O 1
ATOM 802 N N . ALA A 1 99 ? 0.860 -8.097 -9.097 1.00 97.88 99 ALA A N 1
ATOM 803 C CA . ALA A 1 99 ? 0.783 -8.546 -7.705 1.00 97.88 99 ALA A CA 1
ATOM 804 C C . ALA A 1 99 ? -0.140 -7.662 -6.843 1.00 97.88 99 ALA A C 1
ATOM 806 O O . ALA A 1 99 ? -0.878 -8.168 -5.995 1.00 97.88 99 ALA A O 1
ATOM 807 N N . PHE A 1 100 ? -0.143 -6.346 -7.082 1.00 97.25 100 PHE A N 1
ATOM 808 C CA . PHE A 1 100 ? -1.055 -5.421 -6.411 1.00 97.25 100 PHE A CA 1
ATOM 809 C C . PHE A 1 100 ? -2.528 -5.686 -6.774 1.00 97.25 100 PHE A C 1
ATOM 811 O O . PHE A 1 100 ? -3.372 -5.791 -5.881 1.00 97.25 100 PHE A O 1
ATOM 818 N N . TYR A 1 101 ? -2.843 -5.815 -8.067 1.00 96.19 101 TYR A N 1
ATOM 819 C CA . TYR A 1 101 ? -4.220 -6.028 -8.531 1.00 96.19 101 TYR A CA 1
ATOM 820 C C . TYR A 1 101 ? -4.742 -7.438 -8.235 1.00 96.19 101 TYR A C 1
ATOM 822 O O . TYR A 1 101 ? -5.889 -7.586 -7.819 1.00 96.19 101 TYR A O 1
ATOM 830 N N . ASP A 1 102 ? -3.905 -8.466 -8.377 1.00 96.75 102 ASP A N 1
ATOM 831 C CA . ASP A 1 102 ? -4.255 -9.856 -8.065 1.00 96.75 102 ASP A CA 1
ATOM 832 C C . ASP A 1 102 ? -4.541 -10.035 -6.565 1.00 96.75 102 ASP A C 1
ATOM 834 O O . ASP A 1 102 ? -5.408 -10.822 -6.181 1.00 96.75 102 ASP A O 1
ATOM 838 N N . GLY A 1 103 ? -3.866 -9.254 -5.713 1.00 94.56 103 GLY A N 1
ATOM 839 C CA . GLY A 1 103 ? -4.163 -9.158 -4.283 1.00 94.56 103 GLY A CA 1
ATOM 840 C C . GLY A 1 103 ? -5.424 -8.349 -3.948 1.00 94.56 103 GLY A C 1
ATOM 841 O O . GLY A 1 103 ? -5.881 -8.373 -2.807 1.00 94.56 103 GLY A O 1
ATOM 842 N N . GLY A 1 104 ? -6.013 -7.648 -4.922 1.00 93.94 104 GLY A N 1
ATOM 843 C CA . GLY A 1 104 ? -7.209 -6.824 -4.741 1.00 93.94 104 GLY A CA 1
ATOM 844 C C . GLY A 1 104 ? -6.980 -5.561 -3.909 1.00 93.94 104 GLY A C 1
ATOM 845 O O . GLY A 1 104 ? -7.925 -5.046 -3.307 1.00 93.94 104 GLY A O 1
ATOM 846 N N . TRP A 1 105 ? -5.740 -5.074 -3.829 1.00 94.81 105 TRP A N 1
ATOM 847 C CA . TRP A 1 105 ? -5.371 -3.942 -2.973 1.00 94.81 105 TRP A CA 1
ATOM 848 C C . TRP A 1 105 ? -5.842 -2.588 -3.514 1.00 94.81 105 TRP A C 1
ATOM 850 O O . TRP A 1 105 ? -5.889 -1.607 -2.771 1.00 94.81 105 TRP A O 1
ATOM 860 N N . ASP A 1 106 ? -6.291 -2.537 -4.769 1.00 91.19 106 ASP A N 1
ATOM 861 C CA . ASP A 1 106 ? -7.022 -1.408 -5.353 1.00 91.19 106 ASP A CA 1
ATOM 862 C C . ASP A 1 106 ? -8.299 -1.082 -4.559 1.00 91.19 106 ASP A C 1
ATOM 864 O O . ASP A 1 106 ? -8.653 0.087 -4.381 1.00 91.19 106 ASP A O 1
ATOM 868 N N . LYS A 1 107 ? -8.936 -2.105 -3.978 1.00 90.69 107 LYS A N 1
ATOM 869 C CA . LYS A 1 107 ? -10.172 -1.988 -3.189 1.00 90.69 107 LYS A CA 1
ATOM 870 C C . LYS A 1 107 ? -9.995 -1.267 -1.860 1.00 90.69 107 LYS A C 1
ATOM 872 O O . LYS A 1 107 ? -10.990 -0.827 -1.285 1.00 90.69 107 LYS A O 1
ATOM 877 N N . LEU A 1 108 ? -8.759 -1.077 -1.389 1.00 91.50 108 LEU A N 1
ATOM 878 C CA . LEU A 1 108 ? -8.500 -0.205 -0.244 1.00 91.50 108 LEU A CA 1
ATOM 879 C C . LEU A 1 108 ? -8.919 1.233 -0.533 1.00 91.50 108 LEU A C 1
ATOM 881 O O . LEU A 1 108 ? -9.324 1.931 0.386 1.00 91.50 108 LEU A O 1
ATOM 885 N N . ALA A 1 109 ? -8.817 1.692 -1.783 1.00 86.75 109 ALA A N 1
ATOM 886 C CA . ALA A 1 109 ? -9.142 3.066 -2.141 1.00 86.75 109 ALA A CA 1
ATOM 887 C C . ALA A 1 109 ? -10.636 3.290 -2.415 1.00 86.75 109 ALA A C 1
ATOM 889 O O . ALA A 1 109 ? -11.066 4.441 -2.420 1.00 86.75 109 ALA A O 1
ATOM 890 N N . TYR A 1 110 ? -11.420 2.234 -2.635 1.00 87.62 110 TYR A N 1
ATOM 891 C CA . TYR A 1 110 ? -12.822 2.358 -3.024 1.00 87.62 110 TYR A CA 1
ATOM 892 C C . TYR A 1 110 ? -13.780 2.394 -1.821 1.00 87.62 110 TYR A C 1
ATOM 894 O O . TYR A 1 110 ? -13.506 1.783 -0.784 1.00 87.62 110 TYR A O 1
ATOM 902 N N . PRO A 1 111 ? -14.920 3.099 -1.947 1.00 84.50 111 PRO A N 1
ATOM 903 C CA . PRO A 1 111 ? -16.015 2.992 -0.994 1.00 84.50 111 PRO A CA 1
ATOM 904 C C . PRO A 1 111 ? -16.713 1.631 -1.149 1.00 84.50 111 PRO A C 1
ATOM 906 O O . PRO A 1 111 ? -16.574 0.959 -2.179 1.00 84.50 111 PRO A O 1
ATOM 909 N N . VAL A 1 112 ? -17.474 1.218 -0.134 1.00 89.00 112 VAL A N 1
ATOM 910 C CA . VAL A 1 112 ? -18.139 -0.098 -0.105 1.00 89.00 112 VAL A CA 1
ATOM 911 C C . VAL A 1 112 ? -19.103 -0.261 -1.284 1.00 89.00 112 VAL A C 1
ATOM 913 O O . VAL A 1 112 ? -19.156 -1.324 -1.900 1.00 89.00 112 VAL A O 1
ATOM 916 N N . GLU A 1 113 ? -19.796 0.808 -1.683 1.00 87.38 113 GLU A N 1
ATOM 917 C CA . GLU A 1 113 ? -20.751 0.811 -2.800 1.00 87.38 113 GLU A CA 1
ATOM 918 C C . GLU A 1 113 ? -20.095 0.532 -4.160 1.00 87.38 113 GLU A C 1
ATOM 920 O O . GLU A 1 113 ? -20.771 0.112 -5.099 1.00 87.38 113 GLU A O 1
ATOM 925 N N . LEU A 1 114 ? -18.777 0.732 -4.266 1.00 87.81 114 LEU A N 1
ATOM 926 C CA . LEU A 1 114 ? -17.978 0.417 -5.451 1.00 87.81 114 LEU A CA 1
ATOM 927 C C . LEU A 1 114 ? -17.148 -0.868 -5.273 1.00 87.81 114 LEU A C 1
ATOM 929 O O . LEU A 1 114 ? -16.240 -1.131 -6.059 1.00 87.81 114 LEU A O 1
ATOM 933 N N . GLY A 1 115 ? -17.456 -1.683 -4.258 1.00 88.69 115 GLY A N 1
ATOM 934 C CA . GLY A 1 115 ? -16.77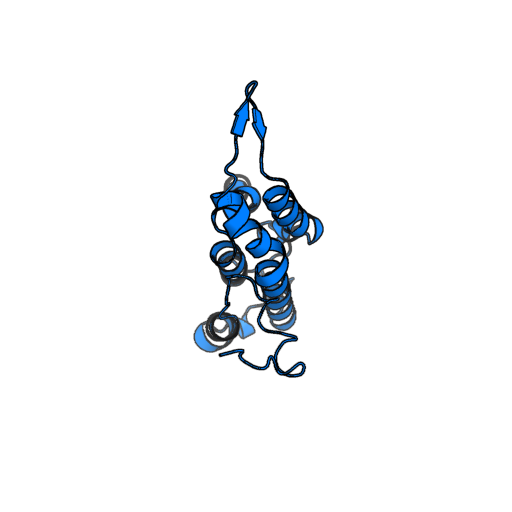4 -2.952 -3.980 1.00 88.69 115 GLY A CA 1
ATOM 935 C C . GLY A 1 115 ? -15.461 -2.810 -3.205 1.00 88.69 115 GLY A C 1
ATOM 936 O O . GLY A 1 115 ? -14.642 -3.733 -3.220 1.00 88.69 115 GLY A O 1
ATOM 937 N N . GLY A 1 116 ? -15.244 -1.662 -2.561 1.00 91.56 116 GLY A N 1
ATOM 938 C CA . GLY A 1 116 ? -14.100 -1.421 -1.692 1.00 91.56 116 GLY A CA 1
ATOM 939 C C . GLY A 1 116 ? -14.247 -2.012 -0.291 1.00 91.56 116 GLY A C 1
ATOM 940 O O . GLY A 1 116 ? -15.310 -2.492 0.096 1.00 91.56 116 GLY A O 1
ATOM 941 N N . PHE A 1 117 ? -13.168 -1.957 0.491 1.00 91.94 117 PHE A N 1
ATOM 942 C CA . PHE A 1 117 ? -13.130 -2.542 1.841 1.00 91.94 117 PHE A CA 1
ATOM 943 C C . PHE A 1 117 ? -13.810 -1.686 2.919 1.00 91.94 117 PHE A C 1
ATOM 945 O O . PHE A 1 117 ? -13.964 -2.153 4.040 1.00 91.94 117 PHE A O 1
ATOM 952 N N . GLY A 1 118 ? -14.168 -0.429 2.630 1.00 90.25 118 GLY A N 1
ATOM 953 C CA . GLY A 1 118 ? -14.689 0.490 3.655 1.00 90.25 118 GLY A CA 1
ATOM 954 C C . GLY A 1 118 ? -13.622 0.963 4.651 1.00 90.25 118 GLY A C 1
ATOM 955 O O . GLY A 1 118 ? -13.928 1.314 5.787 1.00 90.25 118 GLY A O 1
ATOM 956 N N . ALA A 1 119 ? -12.350 0.957 4.239 1.00 92.81 119 ALA A N 1
ATOM 957 C CA . ALA A 1 119 ? -11.232 1.318 5.099 1.00 92.81 119 ALA A CA 1
ATOM 958 C C . ALA A 1 119 ? -11.243 2.819 5.480 1.00 92.81 119 ALA A C 1
ATOM 960 O O . ALA A 1 119 ? -11.342 3.681 4.592 1.00 92.81 119 ALA A O 1
ATOM 961 N N . PRO A 1 120 ? -11.043 3.161 6.771 1.00 93.25 120 PRO A N 1
ATOM 962 C CA . PRO A 1 120 ? -10.867 4.542 7.210 1.00 93.25 120 PRO A CA 1
ATOM 963 C C . PRO A 1 120 ? -9.741 5.251 6.441 1.00 93.25 120 PRO A C 1
ATOM 965 O O . PRO A 1 120 ? -8.724 4.622 6.136 1.00 93.25 120 PRO A O 1
ATOM 968 N N . PRO A 1 121 ? -9.841 6.567 6.167 1.00 92.31 121 PRO A N 1
ATOM 969 C CA . PRO A 1 121 ? -8.781 7.307 5.480 1.00 92.31 121 PRO A CA 1
ATOM 970 C C . PRO A 1 121 ? -7.395 7.161 6.124 1.00 92.31 121 PRO A C 1
ATOM 972 O O . PRO A 1 121 ? -6.406 7.077 5.401 1.00 92.31 121 PRO A O 1
ATOM 975 N N . SER A 1 122 ? -7.320 7.090 7.458 1.00 95.44 122 SER A N 1
ATOM 976 C CA . SER A 1 122 ? -6.064 6.892 8.192 1.00 95.44 122 SER A CA 1
ATOM 977 C C . SER A 1 122 ? -5.410 5.543 7.878 1.00 95.44 122 SER A C 1
ATOM 979 O O . SER A 1 122 ? -4.220 5.505 7.571 1.00 95.44 122 SER A O 1
ATOM 981 N N . LEU A 1 123 ? -6.189 4.456 7.850 1.00 96.56 123 LEU A N 1
ATOM 982 C CA . LEU A 1 123 ? -5.711 3.133 7.443 1.00 96.56 123 LEU A CA 1
ATOM 983 C C . LEU A 1 123 ? -5.284 3.112 5.972 1.00 96.56 123 LEU A C 1
ATOM 985 O O . LEU A 1 123 ? -4.247 2.542 5.639 1.00 96.56 123 LEU A O 1
ATOM 989 N N . ARG A 1 124 ? -6.070 3.745 5.090 1.00 94.44 124 ARG A N 1
ATOM 990 C CA . ARG A 1 124 ? -5.758 3.809 3.654 1.00 94.44 124 ARG A CA 1
ATOM 991 C C . ARG A 1 124 ? -4.409 4.477 3.412 1.00 94.44 124 ARG A C 1
ATOM 993 O O . ARG A 1 124 ? -3.581 3.903 2.716 1.00 94.44 124 ARG A O 1
ATOM 1000 N N . TRP A 1 125 ? -4.167 5.643 4.008 1.00 95.38 125 TRP A N 1
ATOM 1001 C CA . TRP A 1 125 ? -2.888 6.343 3.858 1.00 95.38 125 TRP A CA 1
ATOM 1002 C C . TRP A 1 125 ? -1.715 5.567 4.460 1.00 95.38 125 TRP A C 1
ATOM 1004 O O . TRP A 1 125 ? -0.664 5.496 3.831 1.00 95.38 125 TRP A O 1
ATOM 1014 N N . ALA A 1 126 ? -1.908 4.926 5.614 1.00 97.56 126 ALA A N 1
ATOM 1015 C CA . ALA A 1 126 ? -0.893 4.072 6.226 1.00 97.56 126 ALA A CA 1
ATOM 1016 C C . ALA A 1 126 ? -0.497 2.881 5.333 1.00 97.56 126 ALA A C 1
ATOM 1018 O O . ALA A 1 126 ? 0.684 2.593 5.162 1.00 97.56 126 ALA A O 1
ATOM 1019 N N . ALA A 1 127 ? -1.469 2.210 4.708 1.00 97.06 127 ALA A N 1
ATOM 1020 C CA . ALA A 1 127 ? -1.191 1.139 3.751 1.00 97.06 127 ALA A CA 1
ATOM 1021 C C . ALA A 1 127 ? -0.499 1.668 2.480 1.00 97.06 127 ALA A C 1
ATOM 1023 O O . ALA A 1 127 ? 0.414 1.040 1.949 1.00 97.06 127 ALA A O 1
ATOM 1024 N N . GLN A 1 128 ? -0.900 2.844 1.996 1.00 95.62 128 GLN A N 1
ATOM 1025 C CA . GLN A 1 128 ? -0.294 3.471 0.820 1.00 95.62 128 GLN A CA 1
ATOM 1026 C C . GLN A 1 128 ? 1.154 3.909 1.067 1.00 95.62 128 GLN A C 1
ATOM 1028 O O . GLN A 1 128 ? 1.974 3.786 0.161 1.00 95.62 128 GLN A O 1
ATOM 1033 N N . GLU A 1 129 ? 1.495 4.360 2.277 1.00 97.44 129 GLU A N 1
ATOM 1034 C CA . GLU A 1 129 ? 2.877 4.673 2.666 1.00 97.44 129 GLU A CA 1
ATOM 1035 C C . GLU A 1 129 ? 3.813 3.487 2.408 1.00 97.44 129 GLU A C 1
ATOM 1037 O O . GLU A 1 129 ? 4.893 3.665 1.844 1.00 97.44 129 GLU A O 1
ATOM 1042 N N . LEU A 1 130 ? 3.369 2.271 2.744 1.00 98.31 130 LEU A N 1
ATOM 1043 C CA . LEU A 1 130 ? 4.147 1.052 2.530 1.00 98.31 130 LEU A CA 1
ATOM 1044 C C . LEU A 1 130 ? 4.447 0.824 1.044 1.00 98.31 130 LEU A C 1
ATOM 1046 O O . LEU A 1 130 ? 5.548 0.417 0.676 1.00 98.31 130 LEU A O 1
ATOM 1050 N N . LEU A 1 131 ? 3.476 1.075 0.165 1.00 97.69 131 LEU A N 1
ATOM 1051 C CA . LEU A 1 131 ? 3.643 0.926 -1.286 1.00 97.69 131 LEU A CA 1
ATOM 1052 C C . LEU A 1 131 ? 4.540 2.026 -1.862 1.00 97.69 131 LEU A C 1
ATOM 1054 O O . LEU A 1 131 ? 5.408 1.751 -2.689 1.00 97.69 131 LEU A O 1
ATOM 1058 N N . VAL A 1 132 ? 4.364 3.265 -1.398 1.00 97.38 132 VAL A N 1
ATOM 1059 C CA . VAL A 1 132 ? 5.180 4.416 -1.808 1.00 97.38 132 VAL A CA 1
ATOM 1060 C C . VAL A 1 132 ? 6.637 4.234 -1.390 1.00 97.38 132 VAL A C 1
ATOM 1062 O O . VAL A 1 132 ? 7.530 4.523 -2.183 1.00 97.38 132 VAL A O 1
ATOM 1065 N N . GLY A 1 133 ? 6.890 3.741 -0.176 1.00 97.44 133 GLY A N 1
ATOM 1066 C CA . GLY A 1 133 ? 8.241 3.459 0.306 1.00 97.44 133 GLY A CA 1
ATOM 1067 C C . GLY A 1 133 ? 8.924 2.332 -0.474 1.00 97.44 133 GLY A C 1
ATOM 1068 O O . GLY A 1 133 ? 10.119 2.421 -0.756 1.00 97.44 133 GLY A O 1
ATOM 1069 N N . ALA A 1 134 ? 8.161 1.311 -0.872 1.00 97.94 134 ALA A N 1
ATOM 1070 C CA . ALA A 1 134 ? 8.654 0.202 -1.681 1.00 97.94 134 ALA A CA 1
ATOM 1071 C C . ALA A 1 134 ? 8.972 0.614 -3.122 1.00 97.94 134 ALA A C 1
ATOM 1073 O O . ALA A 1 134 ? 10.051 0.307 -3.633 1.00 97.94 134 ALA A O 1
ATOM 1074 N N . ASN A 1 135 ? 8.036 1.288 -3.793 1.00 98.12 135 ASN A N 1
ATOM 1075 C CA . ASN A 1 135 ? 8.227 1.765 -5.154 1.00 98.12 135 ASN A CA 1
ATOM 1076 C C . ASN A 1 135 ? 7.251 2.914 -5.495 1.00 98.12 135 ASN A C 1
ATOM 1078 O O . ASN A 1 135 ? 6.112 2.670 -5.905 1.00 98.12 135 ASN A O 1
ATOM 1082 N N . PRO A 1 136 ? 7.678 4.186 -5.393 1.00 96.75 136 PRO A N 1
ATOM 1083 C CA . PRO A 1 136 ? 6.783 5.321 -5.594 1.00 96.75 136 PRO A CA 1
ATOM 1084 C C . PRO A 1 136 ? 6.317 5.454 -7.050 1.00 96.75 136 PRO A C 1
ATOM 1086 O O . PRO A 1 136 ? 5.186 5.873 -7.290 1.00 96.75 136 PRO A O 1
ATOM 1089 N N . SER A 1 137 ? 7.147 5.081 -8.033 1.00 93.56 137 SER A N 1
ATOM 1090 C CA . SER A 1 137 ? 6.767 5.164 -9.449 1.00 93.56 137 SER A CA 1
ATOM 1091 C C . SER A 1 137 ? 5.712 4.116 -9.806 1.00 93.56 137 SER A C 1
ATOM 1093 O O . SER A 1 137 ? 4.735 4.444 -10.480 1.00 93.56 137 SER A O 1
ATOM 1095 N N . ALA A 1 138 ? 5.845 2.890 -9.288 1.00 96.69 138 ALA A N 1
ATOM 1096 C CA . ALA A 1 138 ? 4.816 1.860 -9.410 1.00 96.69 138 ALA A CA 1
ATOM 1097 C C . ALA A 1 138 ? 3.516 2.275 -8.705 1.00 96.69 138 ALA A C 1
ATOM 1099 O O . ALA A 1 138 ? 2.433 2.103 -9.266 1.00 96.69 138 ALA A O 1
ATOM 1100 N N . TYR A 1 139 ? 3.609 2.887 -7.517 1.00 96.69 139 TYR A N 1
ATOM 1101 C CA . TYR A 1 139 ? 2.434 3.350 -6.777 1.00 96.69 139 TYR A CA 1
ATOM 1102 C C . TYR A 1 139 ? 1.572 4.332 -7.588 1.00 96.69 139 TYR A C 1
ATOM 1104 O O . TYR A 1 139 ? 0.343 4.243 -7.572 1.00 96.69 139 TYR A O 1
ATOM 1112 N N . PHE A 1 140 ? 2.185 5.232 -8.363 1.00 93.94 140 PHE A N 1
ATOM 1113 C CA . PHE A 1 140 ? 1.423 6.176 -9.184 1.00 93.94 140 PHE A CA 1
ATOM 1114 C C . PHE A 1 140 ? 0.530 5.492 -10.230 1.00 93.94 140 PHE A C 1
ATOM 1116 O O . PHE A 1 140 ? -0.587 5.965 -10.443 1.00 93.94 140 PHE A O 1
ATOM 1123 N N . TYR A 1 141 ? 0.941 4.357 -10.809 1.00 94.31 141 TYR A N 1
ATOM 1124 C CA . TYR A 1 141 ? 0.078 3.582 -11.713 1.00 94.31 141 TYR A CA 1
ATOM 1125 C C . TYR A 1 141 ? -1.163 3.028 -11.004 1.00 94.31 141 TYR A C 1
ATOM 1127 O O . TYR A 1 141 ? -2.252 3.032 -11.577 1.00 94.31 141 TYR A O 1
ATOM 1135 N N . VAL A 1 142 ? -1.023 2.592 -9.749 1.00 93.38 142 VAL A N 1
ATOM 1136 C CA . VAL A 1 142 ? -2.119 1.968 -8.988 1.00 93.38 142 VAL A CA 1
ATOM 1137 C C . VAL A 1 142 ? -2.954 2.962 -8.174 1.00 93.38 142 VAL A C 1
ATOM 1139 O O . VAL A 1 142 ? -4.044 2.636 -7.711 1.00 93.38 142 VAL A O 1
ATOM 1142 N N . SER A 1 143 ? -2.502 4.213 -8.057 1.00 89.56 143 SER A N 1
ATOM 1143 C CA . SER A 1 143 ? -3.192 5.285 -7.322 1.00 89.56 143 SER A CA 1
ATOM 1144 C C . SER A 1 143 ? -4.495 5.785 -7.971 1.00 89.56 143 SER A C 1
ATOM 1146 O O . SER A 1 143 ? -5.200 6.615 -7.391 1.00 89.56 143 SER A O 1
ATOM 1148 N N . GLY A 1 144 ? -4.857 5.271 -9.152 1.00 83.06 144 GLY A N 1
ATOM 1149 C CA . GLY A 1 144 ? -6.054 5.680 -9.891 1.00 83.06 144 GLY A CA 1
ATOM 1150 C C . GLY A 1 144 ? -7.356 5.550 -9.092 1.00 83.06 144 GLY A C 1
ATOM 1151 O O . GLY A 1 144 ? -8.219 6.421 -9.196 1.00 83.06 144 GLY A O 1
ATOM 1152 N N . GLY A 1 145 ? -7.481 4.528 -8.235 1.00 76.56 145 GLY A N 1
ATOM 1153 C CA . GLY A 1 145 ? -8.658 4.356 -7.375 1.00 76.56 145 GLY A CA 1
ATOM 1154 C C . GLY A 1 145 ? -8.868 5.517 -6.396 1.00 76.56 145 GLY A C 1
ATOM 1155 O O . GLY A 1 145 ? -9.987 6.003 -6.246 1.00 76.56 145 GLY A O 1
ATOM 1156 N N . LEU A 1 146 ? -7.780 6.035 -5.808 1.00 74.12 146 LEU A N 1
ATOM 1157 C CA . LEU A 1 146 ? -7.816 7.200 -4.918 1.00 74.12 146 LEU A CA 1
ATOM 1158 C C . LEU A 1 146 ? -8.245 8.465 -5.671 1.00 74.12 146 LEU A C 1
ATOM 1160 O O . LEU A 1 146 ? -9.051 9.237 -5.160 1.00 74.12 146 LEU A O 1
ATOM 1164 N N . MET A 1 147 ? -7.728 8.672 -6.884 1.00 78.12 147 MET A N 1
ATOM 1165 C CA . MET A 1 147 ? -8.070 9.842 -7.701 1.00 78.12 147 MET A CA 1
ATOM 1166 C C . MET A 1 147 ? -9.517 9.783 -8.208 1.00 78.12 147 MET A C 1
ATOM 1168 O O . MET A 1 147 ? -10.180 10.813 -8.300 1.00 78.12 147 MET A O 1
ATOM 1172 N N . GLY A 1 148 ? -10.033 8.582 -8.484 1.00 75.06 148 GLY A N 1
ATOM 1173 C CA . GLY A 1 148 ? -11.409 8.360 -8.931 1.00 75.06 148 GLY A CA 1
ATOM 1174 C C . GLY A 1 148 ? -12.477 8.676 -7.880 1.00 75.06 148 GLY A C 1
ATOM 1175 O O . GLY A 1 148 ? -13.594 9.024 -8.255 1.00 75.06 148 GLY A O 1
ATOM 1176 N N . LEU A 1 149 ? -12.142 8.640 -6.582 1.00 76.06 149 LEU A N 1
ATOM 1177 C CA . LEU A 1 149 ? -13.072 8.982 -5.492 1.00 76.06 149 LEU A CA 1
ATOM 1178 C C . LEU A 1 149 ? -13.697 10.373 -5.644 1.00 76.06 149 LEU A C 1
ATOM 1180 O O . LEU A 1 149 ? -14.826 10.581 -5.207 1.00 76.06 149 LEU A O 1
ATOM 1184 N N . VAL A 1 150 ? -13.000 11.324 -6.276 1.00 77.69 150 VAL A N 1
ATOM 1185 C CA . VAL A 1 150 ? -13.540 12.674 -6.500 1.00 77.69 150 VAL A CA 1
ATOM 1186 C C . VAL A 1 150 ? -14.845 12.653 -7.298 1.00 77.69 150 VAL A C 1
ATOM 1188 O O . VAL A 1 150 ? -15.698 13.501 -7.078 1.00 77.69 150 VAL A O 1
ATOM 1191 N N . LEU A 1 151 ? -15.028 11.672 -8.186 1.00 74.75 151 LEU A N 1
ATOM 1192 C CA . LEU A 1 151 ? -16.243 11.528 -8.989 1.00 74.75 151 LEU A CA 1
ATOM 1193 C C . LEU A 1 151 ? -17.416 10.954 -8.188 1.00 74.75 151 LEU A C 1
ATOM 1195 O O . LEU A 1 151 ? -18.553 11.081 -8.623 1.00 74.75 151 LEU A O 1
ATOM 1199 N N . TYR A 1 152 ? -17.140 10.306 -7.054 1.00 73.56 152 TYR A N 1
ATOM 1200 C CA . TYR A 1 152 ? -18.158 9.733 -6.174 1.00 73.56 152 TYR A CA 1
ATOM 1201 C C . TYR A 1 152 ? -18.623 10.714 -5.090 1.00 73.56 152 TYR A C 1
ATOM 1203 O O . TYR A 1 152 ? -19.754 10.634 -4.627 1.00 73.56 152 TYR A O 1
ATOM 1211 N N . MET A 1 153 ? -17.754 11.637 -4.669 1.00 70.88 153 MET A N 1
ATOM 1212 C CA . MET A 1 153 ? -18.036 12.580 -3.577 1.00 70.88 153 MET A CA 1
ATOM 1213 C C . MET A 1 153 ? -18.813 13.840 -4.008 1.00 70.88 153 MET A C 1
ATOM 1215 O O . MET A 1 153 ? -19.084 14.690 -3.159 1.00 70.88 153 MET A O 1
ATOM 1219 N N . VAL A 1 154 ? -19.125 13.990 -5.300 1.00 57.41 154 VAL A N 1
ATOM 1220 C CA . VAL A 1 154 ? -19.866 15.126 -5.888 1.00 57.41 154 VAL A CA 1
ATOM 1221 C C . VAL A 1 154 ? -21.265 14.678 -6.277 1.00 57.41 154 VAL A C 1
ATOM 1223 O O . VAL A 1 154 ? -22.215 15.437 -5.982 1.00 57.41 154 VAL A O 1
#

Sequence (154 aa):
MRIREDPEVNEGWWDMTHYKTNLRDIEFNLFEANDGAEYYGSGEFSEVDPATARHILREVERLSVHEFAASFEDADRNPPVFENHEVVLPDSLKASLAAFYDGGWDKLAYPVELGGFGAPPSLRWAAQELLVGANPSAYFYVSGGLMGLVLYMV

Secondary structure (DSSP, 8-state):
-PPPPPGGG-SSSSS--S----HHHHHHIIIIIS-HHHHTTSGGGTT--HHHHHHHHHHHHHHIIIIIGGGHHHHHHS--EEETTEEEPPHHHHHHHHHHHHTTGGGGSS-GGGT-----HHHHHHHHHHHHHH-HHHHHHHTHHHHHGGGT--

Radius of gyration: 18.54 Å; chains: 1; bounding box: 64×37×52 Å

Foldseek 3Di:
DDDDDDVVPPDPDVQWFPFDDDLVVLLCCCCPVVPVQVPQCDDLNVLGHSVNLSVLLVVLLVLLGHLLLQCAVVCVVVPWDQDPNDTDGDPSLVRSLCSCVVVVVLLCLDRVVVVHRSDDPSSSVSSLVSNCRSHVVSSVVSCVSNVCVVVVVD